Protein AF-E2FEP1-F1 (afdb_monomer_lite)

Radius of gyration: 38.98 Å; chains: 1; bounding box: 77×61×97 Å

Foldseek 3Di:
DDDKDKDWDADPVRDIDIDTPDPDPVVVVVVVCCVVPPDPPPVVVVVVVVVVVVVVVVVVVVVVVVVVVVVVCVLVVHPCVPDDPVRNVVSVVVNVVVVVVVVVVVVVVVVVVVVVVVVVVVVVVVVVVVVVVVVVVVVVVVD

Structure (mmCIF, N/CA/C/O backbone):
data_AF-E2FEP1-F1
#
_entry.id   AF-E2FEP1-F1
#
loop_
_atom_site.group_PDB
_atom_site.id
_atom_site.type_symbol
_atom_site.label_atom_id
_atom_site.label_alt_id
_atom_site.label_comp_id
_atom_site.label_asym_id
_atom_site.label_entity_id
_atom_site.label_seq_id
_atom_site.pdbx_PDB_ins_code
_atom_site.Cartn_x
_atom_site.Cartn_y
_atom_site.Cartn_z
_atom_site.occupancy
_atom_site.B_iso_or_equiv
_atom_site.auth_seq_id
_atom_site.auth_comp_id
_atom_site.auth_asym_id
_atom_site.auth_atom_id
_atom_site.pdbx_PDB_model_num
ATOM 1 N N . CYS A 1 1 ? 47.455 44.687 -27.123 1.00 59.91 1 CYS A N 1
ATOM 2 C CA . CYS A 1 1 ? 46.568 43.896 -26.246 1.00 59.91 1 CYS A CA 1
ATOM 3 C C . CYS A 1 1 ? 45.964 42.860 -27.162 1.00 59.91 1 CYS A C 1
ATOM 5 O O . CYS A 1 1 ? 45.186 43.236 -28.032 1.00 59.91 1 CYS A O 1
ATOM 7 N N . ASP A 1 2 ? 46.403 41.612 -27.037 1.00 81.19 2 ASP A N 1
ATOM 8 C CA . ASP A 1 2 ? 46.239 40.600 -28.087 1.00 81.19 2 ASP A CA 1
ATOM 9 C C . ASP A 1 2 ? 45.158 39.605 -27.660 1.00 81.19 2 ASP A C 1
ATOM 11 O O . ASP A 1 2 ? 45.379 38.401 -27.549 1.00 81.19 2 ASP A O 1
ATOM 15 N N . ALA A 1 3 ? 43.990 40.153 -27.314 1.00 83.38 3 ALA A N 1
ATOM 16 C CA . ALA A 1 3 ? 42.859 39.378 -26.831 1.00 83.38 3 ALA A CA 1
ATOM 17 C C . ALA A 1 3 ? 42.146 38.682 -27.997 1.00 83.38 3 ALA A C 1
ATOM 19 O O . ALA A 1 3 ? 41.746 39.316 -28.973 1.00 83.38 3 ALA A O 1
ATOM 20 N N . GLU A 1 4 ? 41.957 37.373 -27.868 1.00 86.44 4 GLU A N 1
ATOM 21 C CA . GLU A 1 4 ? 41.156 36.564 -28.780 1.00 86.44 4 GLU A CA 1
ATOM 22 C C . GLU A 1 4 ? 39.752 36.378 -28.191 1.00 86.44 4 GLU A C 1
ATOM 24 O O . GLU A 1 4 ? 39.610 36.004 -27.027 1.00 86.44 4 GLU A O 1
ATOM 29 N N . VAL A 1 5 ? 38.711 36.659 -28.979 1.00 89.06 5 VAL A N 1
ATOM 30 C CA . VAL A 1 5 ? 37.312 36.655 -28.533 1.00 89.06 5 VAL A CA 1
ATOM 31 C C . VAL A 1 5 ? 36.508 35.645 -29.345 1.00 89.06 5 VAL A C 1
ATOM 33 O O . VAL A 1 5 ? 36.484 35.695 -30.575 1.00 89.06 5 VAL A O 1
ATOM 36 N N . GLY A 1 6 ? 35.808 34.750 -28.648 1.00 91.62 6 GLY A N 1
ATOM 37 C CA . GLY A 1 6 ? 34.795 33.861 -29.214 1.00 91.62 6 GLY A CA 1
ATOM 38 C C . GLY A 1 6 ? 33.438 34.102 -28.553 1.00 91.62 6 GLY A C 1
ATOM 39 O O . GLY A 1 6 ? 33.363 34.269 -27.338 1.00 91.62 6 GLY A O 1
ATOM 40 N N . LEU A 1 7 ? 32.369 34.121 -29.344 1.00 92.81 7 LEU A N 1
ATOM 41 C CA . LEU A 1 7 ? 30.985 34.248 -28.896 1.00 92.81 7 LEU A CA 1
ATOM 42 C C . LEU A 1 7 ? 30.173 33.082 -29.455 1.00 92.81 7 LEU A C 1
ATOM 44 O O . LEU A 1 7 ? 30.176 32.855 -30.662 1.00 92.81 7 LEU A O 1
ATOM 48 N N . ILE A 1 8 ? 29.466 32.368 -28.581 1.00 94.06 8 ILE A N 1
ATOM 49 C CA . ILE A 1 8 ? 28.562 31.276 -28.946 1.00 94.06 8 ILE A CA 1
ATOM 50 C C . ILE A 1 8 ? 27.192 31.570 -28.336 1.00 94.06 8 ILE A C 1
ATOM 52 O O . ILE A 1 8 ? 27.091 31.853 -27.143 1.00 94.06 8 ILE A O 1
ATOM 56 N N . ILE A 1 9 ? 26.135 31.503 -29.145 1.00 94.75 9 ILE A N 1
ATOM 57 C CA . ILE A 1 9 ? 24.755 31.760 -28.726 1.00 94.75 9 ILE A CA 1
ATOM 58 C C . ILE A 1 9 ? 23.886 30.557 -29.090 1.00 94.75 9 ILE A C 1
ATOM 60 O O . ILE A 1 9 ? 23.767 30.190 -30.261 1.00 94.75 9 ILE A O 1
ATOM 64 N N . PHE A 1 10 ? 23.218 29.993 -28.084 1.00 95.69 10 PHE A N 1
ATOM 65 C CA . PHE A 1 10 ? 22.203 28.956 -28.252 1.00 95.69 10 PHE A CA 1
ATOM 66 C C . PHE A 1 10 ? 20.810 29.577 -28.137 1.00 95.69 10 PHE A C 1
ATOM 68 O O . PHE A 1 10 ? 20.422 30.085 -27.086 1.00 95.69 10 PHE A O 1
ATOM 75 N N . SER A 1 11 ? 20.037 29.538 -29.220 1.00 92.50 11 SER A N 1
ATOM 76 C CA . SER A 1 11 ? 18.629 29.937 -29.186 1.00 92.50 11 SER A CA 1
ATOM 77 C C . SER A 1 11 ? 17.778 28.840 -28.545 1.00 92.50 11 SER A C 1
ATOM 79 O O . SER A 1 11 ? 17.991 27.654 -28.791 1.00 92.50 11 SER A O 1
ATOM 81 N N . ASN A 1 12 ? 16.719 29.227 -27.831 1.00 89.50 12 ASN A N 1
ATOM 82 C CA . ASN A 1 12 ? 15.673 28.310 -27.362 1.00 89.50 12 ASN A CA 1
ATOM 83 C C . ASN A 1 12 ? 14.969 27.529 -28.496 1.00 89.50 12 ASN A C 1
ATOM 85 O O . ASN A 1 12 ? 14.261 26.565 -28.226 1.00 89.50 12 ASN A O 1
ATOM 89 N N . ARG A 1 13 ? 15.168 27.923 -29.763 1.00 92.00 13 ARG A N 1
ATOM 90 C CA . ARG A 1 13 ? 14.695 27.207 -30.960 1.00 92.00 13 ARG A CA 1
ATOM 91 C C . ARG A 1 13 ? 15.707 26.190 -31.506 1.00 92.00 13 ARG A C 1
ATOM 93 O O . ARG A 1 13 ? 15.508 25.690 -32.608 1.00 92.00 13 ARG A O 1
ATOM 100 N N . GLY A 1 14 ? 16.804 25.931 -30.791 1.00 88.31 14 GLY A N 1
ATOM 101 C CA . GLY A 1 14 ? 17.838 24.964 -31.176 1.00 88.31 14 GLY A CA 1
ATOM 102 C C . GLY A 1 14 ? 18.823 25.456 -32.242 1.00 88.31 14 GLY A C 1
ATOM 103 O O . GLY A 1 14 ? 19.576 24.655 -32.785 1.00 88.31 14 GLY A O 1
ATOM 104 N N . LYS A 1 15 ? 18.829 26.756 -32.567 1.00 93.00 15 LYS A N 1
ATOM 105 C CA . LYS A 1 15 ? 19.801 27.344 -33.505 1.00 93.00 15 LYS A CA 1
ATOM 106 C C . LYS A 1 15 ? 21.081 27.758 -32.782 1.00 93.00 15 LYS A C 1
ATOM 108 O O . LYS A 1 15 ? 21.003 28.376 -31.718 1.00 93.00 15 LYS A O 1
ATOM 113 N N . LEU A 1 16 ? 22.219 27.455 -33.401 1.00 91.88 16 LEU A N 1
ATOM 114 C CA . LEU A 1 16 ? 23.557 27.831 -32.954 1.00 91.88 16 LEU A CA 1
ATOM 115 C C . LEU A 1 16 ? 24.069 29.006 -33.788 1.00 91.88 16 LEU A C 1
ATOM 117 O O . LEU A 1 16 ? 24.047 28.944 -35.017 1.00 91.88 16 LEU A O 1
ATOM 121 N N . TYR A 1 17 ? 24.536 30.051 -33.114 1.00 92.56 17 TYR A N 1
ATOM 122 C CA . TYR A 1 17 ? 25.228 31.173 -33.739 1.00 92.56 17 TYR A CA 1
ATOM 123 C C . TYR A 1 17 ? 26.608 31.311 -33.116 1.00 92.56 17 TYR A C 1
ATOM 125 O O . TYR A 1 17 ? 26.736 31.267 -31.892 1.00 92.56 17 TYR A O 1
ATOM 133 N N . GLU A 1 18 ? 27.624 31.502 -33.948 1.00 91.75 18 GLU A N 1
ATOM 134 C CA . GLU A 1 18 ? 28.998 31.655 -33.491 1.00 91.75 18 GLU A CA 1
ATOM 135 C C . GLU A 1 18 ? 29.701 32.821 -34.182 1.00 91.75 18 GLU A C 1
ATOM 137 O O . GLU A 1 18 ? 29.463 33.120 -35.352 1.00 91.75 18 GLU A O 1
ATOM 142 N N . PHE A 1 19 ? 30.572 33.486 -33.430 1.00 92.25 19 PHE A N 1
ATOM 143 C CA . PHE A 1 19 ? 31.489 34.501 -33.924 1.00 92.25 19 PHE A CA 1
ATOM 144 C C . PHE A 1 19 ? 32.854 34.296 -33.282 1.00 92.25 19 PHE A C 1
ATOM 146 O O . PHE A 1 19 ? 32.952 34.053 -32.081 1.00 92.25 19 PHE A O 1
ATOM 153 N N . CYS A 1 20 ? 33.912 34.437 -34.067 1.00 91.00 20 CYS A N 1
ATOM 154 C CA . CYS A 1 20 ? 35.275 34.348 -33.581 1.00 91.00 20 CYS A CA 1
ATOM 155 C C . CYS A 1 20 ? 36.105 35.480 -34.182 1.00 91.00 20 CYS A C 1
ATOM 157 O O . CYS A 1 20 ? 36.027 35.735 -35.382 1.00 91.00 20 CYS A O 1
ATOM 159 N N . SER A 1 21 ? 36.918 36.142 -33.359 1.00 90.00 21 SER A N 1
ATOM 160 C CA . SER A 1 21 ? 37.878 37.145 -33.828 1.00 90.00 21 SER A CA 1
ATOM 161 C C . SER A 1 21 ? 39.087 36.522 -34.541 1.00 90.00 21 SER A C 1
ATOM 163 O O . SER A 1 21 ? 39.893 37.245 -35.120 1.00 90.00 21 SER A O 1
ATOM 165 N N . SER A 1 22 ? 39.243 35.197 -34.470 1.00 84.44 22 SER A N 1
ATOM 166 C CA . SER A 1 22 ? 40.313 34.430 -35.107 1.00 84.44 22 SER A CA 1
ATOM 167 C C . SER A 1 22 ? 39.820 33.702 -36.366 1.00 84.44 22 SER A C 1
ATOM 169 O O . SER A 1 22 ? 38.631 33.663 -36.672 1.00 84.44 22 SER A O 1
ATOM 171 N N . SER A 1 23 ? 40.748 33.068 -37.092 1.00 82.00 23 SER A N 1
ATOM 172 C CA . SER A 1 23 ? 40.440 32.283 -38.299 1.00 82.00 23 SER A CA 1
ATOM 173 C C . SER A 1 23 ? 39.490 31.096 -38.07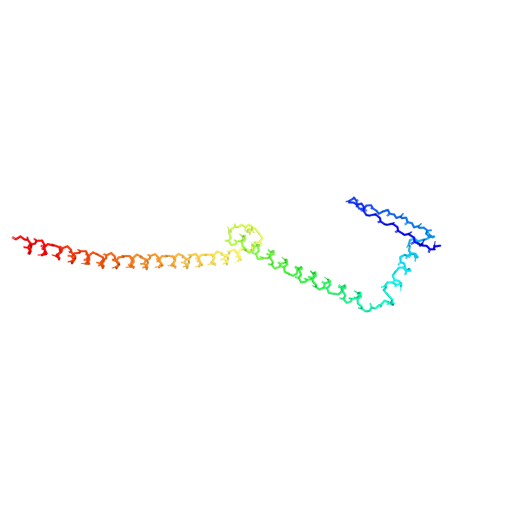9 1.00 82.00 23 SER A C 1
ATOM 175 O O . SER A 1 23 ? 38.983 30.546 -39.054 1.00 82.00 23 SER A O 1
ATOM 177 N N . SER A 1 24 ? 39.304 30.630 -36.838 1.00 86.81 24 SER A N 1
ATOM 178 C CA . SER A 1 24 ? 38.478 29.455 -36.560 1.00 86.81 24 SER A CA 1
ATOM 179 C C . SER A 1 24 ? 38.088 29.374 -35.089 1.00 86.81 24 SER A C 1
ATOM 181 O O . SER A 1 24 ? 38.958 29.261 -34.224 1.00 86.81 24 SER A O 1
ATOM 183 N N . MET A 1 25 ? 36.779 29.297 -34.833 1.00 90.06 25 MET A N 1
ATOM 184 C CA . MET A 1 25 ? 36.228 29.015 -33.504 1.00 90.06 25 MET A CA 1
ATOM 185 C C . MET A 1 25 ? 36.836 27.743 -32.897 1.00 90.06 25 MET A C 1
ATOM 187 O O . MET A 1 25 ? 37.174 27.714 -31.717 1.00 90.06 25 MET A O 1
ATOM 191 N N . PHE A 1 26 ? 37.062 26.712 -33.716 1.00 87.00 26 PHE A N 1
ATOM 192 C CA . PHE A 1 26 ? 37.677 25.461 -33.277 1.00 87.00 26 PHE A CA 1
ATOM 193 C C . PHE A 1 26 ? 39.071 25.676 -32.672 1.00 87.00 26 PHE A C 1
ATOM 195 O O . PHE A 1 26 ? 39.362 25.149 -31.604 1.00 87.00 26 PHE A O 1
ATOM 202 N N . LYS A 1 27 ? 39.922 26.491 -33.309 1.00 86.94 27 LYS A N 1
ATOM 203 C CA . LYS A 1 27 ? 41.277 26.777 -32.803 1.00 86.94 27 LYS A CA 1
ATOM 204 C C . LYS A 1 27 ? 41.243 27.583 -31.506 1.00 86.94 27 LYS A C 1
ATOM 206 O O . LYS A 1 27 ? 42.042 27.325 -30.608 1.00 86.94 27 LYS A O 1
ATOM 211 N N . THR A 1 28 ? 40.315 28.531 -31.399 1.00 87.56 28 THR A N 1
ATOM 212 C CA . THR A 1 28 ? 40.106 29.322 -30.179 1.00 87.56 28 THR A CA 1
ATOM 213 C C . THR A 1 28 ? 39.663 28.438 -29.015 1.00 87.56 28 THR A C 1
ATOM 215 O O . THR A 1 28 ? 40.228 28.525 -27.926 1.00 87.56 28 THR A O 1
ATOM 218 N N . LEU A 1 29 ? 38.705 27.535 -29.251 1.00 87.25 29 LEU A N 1
ATOM 219 C CA . LEU A 1 29 ? 38.244 26.564 -28.256 1.00 87.25 29 LEU A CA 1
ATOM 220 C C . LEU A 1 29 ? 39.346 25.576 -27.867 1.00 87.25 29 LEU A C 1
ATOM 222 O O . LEU A 1 29 ? 39.529 25.309 -26.684 1.00 87.25 29 LEU A O 1
ATOM 226 N N . GLU A 1 30 ? 40.117 25.082 -28.836 1.00 83.06 30 GLU A N 1
ATOM 227 C CA . GLU A 1 30 ? 41.244 24.183 -28.583 1.00 83.06 30 GLU A CA 1
ATOM 228 C C . GLU A 1 30 ? 42.308 24.858 -27.701 1.00 83.06 30 GLU A C 1
ATOM 230 O O . GLU A 1 30 ? 42.812 24.257 -26.751 1.00 83.06 30 GLU A O 1
ATOM 235 N N . ARG A 1 31 ? 42.626 26.131 -27.967 1.00 82.00 31 ARG A N 1
ATOM 236 C CA . ARG A 1 31 ? 43.548 26.926 -27.147 1.00 82.00 31 ARG A CA 1
ATOM 237 C C . ARG A 1 31 ? 42.994 27.161 -25.743 1.00 82.00 31 ARG A C 1
ATOM 239 O O . ARG A 1 31 ? 43.721 26.950 -24.777 1.00 82.00 31 ARG A O 1
ATOM 246 N N . TYR A 1 32 ? 41.719 27.536 -25.621 1.00 81.88 32 TYR A N 1
ATOM 247 C CA . TYR A 1 32 ? 41.051 27.685 -24.325 1.00 81.88 32 TYR A CA 1
ATOM 248 C C . TYR A 1 32 ? 41.121 26.388 -23.511 1.00 81.88 32 TYR A C 1
ATOM 250 O O . TYR A 1 32 ? 41.511 26.410 -22.347 1.00 81.88 32 TYR A O 1
ATOM 258 N N . GLN A 1 33 ? 40.822 25.249 -24.137 1.00 77.50 33 GLN A N 1
ATOM 259 C CA . GLN A 1 33 ? 40.894 23.941 -23.492 1.00 77.50 33 GLN A CA 1
ATOM 260 C C . GLN A 1 33 ? 42.320 23.601 -23.052 1.00 77.50 33 GLN A C 1
ATOM 262 O O . GLN A 1 33 ? 42.523 23.245 -21.897 1.00 77.50 33 GLN A O 1
ATOM 267 N N . LYS A 1 34 ? 43.321 23.783 -23.923 1.00 78.19 34 LYS A N 1
ATOM 268 C CA . LYS A 1 34 ? 44.736 23.525 -23.599 1.00 78.19 34 LYS A CA 1
ATOM 269 C C . LYS A 1 34 ? 45.262 24.413 -22.467 1.00 78.19 34 LYS A C 1
ATOM 271 O O . LYS A 1 34 ? 46.084 23.953 -21.680 1.00 78.19 34 LYS A O 1
ATOM 276 N N . CYS A 1 35 ? 44.811 25.665 -22.386 1.00 74.50 35 CYS A N 1
ATOM 277 C CA . CYS A 1 35 ? 45.257 26.621 -21.371 1.00 74.50 35 CYS A CA 1
ATOM 278 C C . CYS A 1 35 ? 44.506 26.494 -20.036 1.00 74.50 35 CYS A C 1
ATOM 280 O O . CYS A 1 35 ? 45.095 26.777 -18.998 1.00 74.50 35 CYS A O 1
ATOM 282 N N . ASN A 1 36 ? 43.232 26.090 -20.050 1.00 66.50 36 ASN A N 1
ATOM 283 C CA . ASN A 1 36 ? 42.398 25.997 -18.846 1.00 66.50 36 ASN A CA 1
ATOM 284 C C . ASN A 1 36 ? 42.358 24.575 -18.246 1.00 66.50 36 ASN A C 1
ATOM 286 O O . ASN A 1 36 ? 42.104 24.418 -17.056 1.00 66.50 36 ASN A O 1
ATOM 290 N N . TYR A 1 37 ? 42.624 23.545 -19.057 1.00 60.97 37 TYR A N 1
ATOM 291 C CA . TYR A 1 37 ? 42.564 22.124 -18.693 1.00 60.97 37 TYR A CA 1
ATOM 292 C C . TYR A 1 37 ? 43.818 21.378 -19.183 1.00 60.97 37 TYR A C 1
ATOM 294 O O . TYR A 1 37 ? 43.709 20.457 -19.986 1.00 60.97 37 TYR A O 1
ATOM 302 N N . GLY A 1 38 ? 45.017 21.817 -18.780 1.00 53.44 38 GLY A N 1
ATOM 303 C CA . GLY A 1 38 ? 46.285 21.219 -19.230 1.00 53.44 38 GLY A CA 1
ATOM 304 C C . GLY A 1 38 ? 46.277 19.679 -19.209 1.00 53.44 38 GLY A C 1
ATOM 305 O O . GLY A 1 38 ? 45.873 19.104 -18.210 1.00 53.44 38 GLY A O 1
ATOM 306 N N . GLN A 1 39 ? 46.725 19.064 -20.321 1.00 53.22 39 GLN A N 1
ATOM 307 C CA . GLN A 1 39 ? 46.595 17.639 -20.701 1.00 53.22 39 GLN A CA 1
ATOM 308 C C . GLN A 1 39 ? 45.167 17.050 -20.575 1.00 53.22 39 GLN A C 1
ATOM 310 O O . GLN A 1 39 ? 44.400 17.422 -19.697 1.00 53.22 39 GLN A O 1
ATOM 315 N N . PRO A 1 40 ? 44.751 16.112 -21.451 1.00 53.56 40 PRO A N 1
ATOM 316 C CA . PRO A 1 40 ? 43.494 15.391 -21.268 1.00 53.56 40 PRO A CA 1
ATOM 317 C C . PRO A 1 40 ? 43.649 14.435 -20.076 1.00 53.56 40 PRO A C 1
ATOM 319 O O . PRO A 1 40 ? 43.910 13.245 -20.223 1.00 53.56 40 PRO A O 1
ATOM 322 N N . GLU A 1 41 ? 43.566 14.998 -18.877 1.00 50.03 41 GLU A N 1
ATOM 323 C CA . GLU A 1 41 ? 43.574 14.306 -17.604 1.00 50.03 41 GLU A CA 1
ATOM 324 C C . GLU A 1 41 ? 42.367 13.360 -17.550 1.00 50.03 41 GLU A C 1
ATOM 326 O O . GLU A 1 41 ? 41.236 13.721 -17.889 1.00 50.03 41 GLU A O 1
ATOM 331 N N . THR A 1 42 ? 42.617 12.158 -17.045 1.00 53.22 42 THR A N 1
ATOM 332 C CA . THR A 1 42 ? 41.737 11.025 -16.702 1.00 53.22 42 THR A CA 1
ATOM 333 C C . THR A 1 42 ? 40.384 11.393 -16.042 1.00 53.22 42 THR A C 1
ATOM 335 O O . THR A 1 42 ? 39.490 10.557 -15.915 1.00 53.22 42 THR A O 1
ATOM 338 N N . ASN A 1 43 ? 40.193 12.654 -15.650 1.00 52.47 43 ASN A N 1
ATOM 339 C CA . ASN A 1 43 ? 39.022 13.207 -14.976 1.00 52.47 43 ASN A CA 1
ATOM 340 C C . ASN A 1 43 ? 37.777 13.399 -15.862 1.00 52.47 43 ASN A C 1
ATOM 342 O O . ASN A 1 43 ? 36.665 13.296 -15.343 1.00 52.47 43 ASN A O 1
ATOM 346 N N . VAL A 1 44 ? 37.907 13.640 -17.175 1.00 57.22 44 VAL A N 1
ATOM 347 C CA . VAL A 1 44 ? 36.724 13.762 -18.063 1.00 57.22 44 VAL A CA 1
ATOM 348 C C . VAL A 1 44 ? 36.030 12.405 -18.212 1.00 57.22 44 VAL A C 1
ATOM 350 O O . VAL A 1 44 ? 34.833 12.290 -17.957 1.00 57.22 44 VAL A O 1
ATOM 353 N N . SER A 1 45 ? 36.813 11.351 -18.464 1.00 61.88 45 SER A N 1
ATOM 354 C CA . SER A 1 45 ? 36.335 9.963 -18.520 1.00 61.88 45 SER A CA 1
ATOM 355 C C . SER A 1 45 ? 35.697 9.507 -17.205 1.00 61.88 45 SER A C 1
ATOM 357 O O . SER A 1 45 ? 34.704 8.778 -17.224 1.00 61.88 45 SER A O 1
ATOM 359 N N . ALA A 1 46 ? 36.254 9.906 -16.057 1.00 62.56 46 ALA A N 1
ATOM 360 C CA . ALA A 1 46 ? 35.710 9.550 -14.747 1.00 62.56 46 ALA A CA 1
ATOM 361 C C . ALA A 1 46 ? 34.360 10.237 -14.485 1.00 62.56 46 ALA A C 1
ATOM 363 O O . ALA A 1 46 ? 33.428 9.602 -13.987 1.00 62.56 46 ALA A O 1
ATOM 364 N N . ARG A 1 47 ? 34.226 11.513 -14.869 1.00 65.88 47 ARG A N 1
ATOM 365 C CA . ARG A 1 47 ? 32.980 12.275 -14.729 1.00 65.88 47 ARG A CA 1
ATOM 366 C C . ARG A 1 47 ? 31.877 11.754 -15.649 1.00 65.88 47 ARG A C 1
ATOM 368 O O . ARG A 1 47 ? 30.763 11.540 -15.181 1.00 65.88 47 ARG A O 1
ATOM 375 N N . GLU A 1 48 ? 32.191 11.476 -16.911 1.00 72.12 48 GLU A N 1
ATOM 376 C CA . GLU A 1 48 ? 31.250 10.873 -17.866 1.00 72.12 48 GLU A CA 1
ATOM 377 C C . GLU A 1 48 ? 30.800 9.476 -17.412 1.00 72.12 48 GLU A C 1
ATOM 379 O O . GLU A 1 48 ? 29.619 9.141 -17.495 1.00 72.12 48 GLU A O 1
ATOM 384 N N . SER A 1 49 ? 31.715 8.681 -16.847 1.00 73.12 49 SER A N 1
ATOM 385 C CA . SER A 1 49 ? 31.391 7.368 -16.270 1.00 73.12 49 SER A CA 1
ATOM 386 C C . SER A 1 49 ? 30.465 7.481 -15.054 1.00 73.12 49 SER A C 1
ATOM 388 O O . SER A 1 49 ? 29.537 6.682 -14.903 1.00 73.12 49 SER A O 1
ATOM 390 N N . LEU A 1 50 ? 30.675 8.487 -14.197 1.00 77.38 50 LEU A N 1
ATOM 391 C CA . LEU A 1 50 ? 29.827 8.754 -13.033 1.00 77.38 50 LEU A CA 1
ATOM 392 C C . LEU A 1 50 ? 28.421 9.219 -13.451 1.00 77.38 50 LEU A C 1
ATOM 394 O O . LEU A 1 50 ? 27.424 8.731 -12.918 1.00 77.38 50 LEU A O 1
ATOM 398 N N . GLU A 1 51 ? 28.332 10.120 -14.431 1.00 82.31 51 GLU A N 1
ATOM 399 C CA . GLU A 1 51 ? 27.064 10.598 -14.996 1.00 82.31 51 GLU A CA 1
ATOM 400 C C . GLU A 1 51 ? 26.303 9.460 -15.700 1.00 82.31 51 GLU A C 1
ATOM 402 O O . GLU A 1 51 ? 25.091 9.312 -15.514 1.00 82.31 51 GLU A O 1
ATOM 407 N N . HIS A 1 52 ? 27.006 8.591 -16.434 1.00 84.19 52 HIS A N 1
ATOM 408 C CA . HIS A 1 52 ? 26.420 7.401 -17.050 1.00 84.19 52 HIS A CA 1
ATOM 409 C C . HIS A 1 52 ? 25.890 6.410 -16.002 1.00 84.19 52 HIS A C 1
ATOM 411 O O . HIS A 1 52 ? 24.773 5.906 -16.135 1.00 84.19 52 HIS A O 1
ATOM 417 N N . SER A 1 53 ? 26.658 6.161 -14.937 1.00 89.31 53 SER A N 1
ATOM 418 C CA . SER A 1 53 ? 26.241 5.316 -13.811 1.00 89.31 53 SER A CA 1
ATOM 419 C C . SER A 1 53 ? 24.992 5.876 -13.120 1.00 89.31 53 SER A C 1
ATOM 421 O O . SER A 1 53 ? 23.991 5.176 -12.973 1.00 89.31 53 SER A O 1
ATOM 423 N N . SER A 1 54 ? 24.986 7.175 -12.804 1.00 90.69 54 SER A N 1
ATOM 424 C CA . SER A 1 54 ? 23.831 7.858 -12.209 1.00 90.69 54 SER A CA 1
ATOM 425 C C . SER A 1 54 ? 22.581 7.754 -13.089 1.00 90.69 54 SER A C 1
ATOM 427 O O . SER A 1 54 ? 21.497 7.413 -12.606 1.00 90.69 54 SER A O 1
ATOM 429 N N . ARG A 1 55 ? 22.725 7.964 -14.404 1.00 94.12 55 ARG A N 1
ATOM 430 C CA . ARG A 1 55 ? 21.630 7.799 -15.367 1.00 94.12 55 ARG A CA 1
ATOM 431 C C . ARG A 1 55 ? 21.116 6.361 -15.409 1.00 94.12 55 ARG A C 1
ATOM 433 O O . ARG A 1 55 ? 19.906 6.154 -15.494 1.00 94.12 55 ARG A O 1
ATOM 440 N N . GLN A 1 56 ? 22.002 5.370 -15.359 1.00 95.75 56 GLN A N 1
ATOM 441 C CA . GLN A 1 56 ? 21.613 3.962 -15.357 1.00 95.75 56 GLN A CA 1
ATOM 442 C C . GLN A 1 56 ? 20.821 3.598 -14.095 1.00 95.75 56 GLN A C 1
ATOM 444 O O . GLN A 1 56 ? 19.781 2.947 -14.197 1.00 95.75 56 GLN A O 1
ATOM 449 N N . GLU A 1 57 ? 21.265 4.052 -12.924 1.00 95.69 57 GLU A N 1
ATOM 450 C CA . GLU A 1 57 ? 20.542 3.855 -11.664 1.00 95.69 57 GLU A CA 1
ATOM 451 C C . GLU A 1 57 ? 19.175 4.545 -11.681 1.00 95.69 57 GLU A C 1
ATOM 453 O O . GLU A 1 57 ? 18.170 3.948 -11.288 1.00 95.69 57 GLU A O 1
ATOM 458 N N . TYR A 1 58 ? 19.098 5.756 -12.239 1.00 96.31 58 TYR A N 1
ATOM 459 C CA . TYR A 1 58 ? 17.823 6.436 -12.449 1.00 96.31 58 TYR A CA 1
ATOM 460 C C . TYR A 1 58 ? 16.873 5.621 -13.336 1.00 96.31 58 TYR A C 1
ATOM 462 O O . TYR A 1 58 ? 15.701 5.465 -12.999 1.00 96.31 58 TYR A O 1
ATOM 470 N N . LEU A 1 59 ? 17.355 5.064 -14.452 1.00 97.56 59 LEU A N 1
ATOM 471 C CA . LEU A 1 59 ? 16.524 4.250 -15.345 1.00 97.56 59 LEU A CA 1
ATOM 472 C C . LEU A 1 59 ? 16.026 2.969 -14.664 1.00 97.56 59 LEU A C 1
ATOM 474 O O . LEU A 1 59 ? 14.854 2.619 -14.816 1.00 97.56 59 LEU A O 1
ATOM 478 N N . LYS A 1 60 ? 16.873 2.304 -13.869 1.00 97.81 60 LYS A N 1
ATOM 479 C CA . LYS A 1 60 ? 16.467 1.145 -13.056 1.00 97.81 60 LYS A CA 1
ATOM 480 C C . LYS A 1 60 ? 15.378 1.528 -12.054 1.00 97.81 60 LYS A C 1
ATOM 482 O O . LYS A 1 60 ? 14.368 0.831 -11.942 1.00 97.81 60 LYS A O 1
ATOM 487 N N . LEU A 1 61 ? 15.558 2.647 -11.349 1.00 98.06 61 LEU A N 1
ATOM 488 C CA . LEU A 1 61 ? 14.576 3.146 -10.390 1.00 98.06 61 LEU A CA 1
ATOM 489 C C . LEU A 1 61 ? 13.255 3.499 -11.079 1.00 98.06 61 LEU A C 1
ATOM 491 O O . LEU A 1 61 ? 12.193 3.096 -10.608 1.00 98.06 61 LEU A O 1
ATOM 495 N N . LYS A 1 62 ? 13.316 4.192 -12.218 1.00 98.12 62 LYS A N 1
ATOM 496 C CA . LYS A 1 62 ? 12.146 4.556 -13.019 1.00 98.12 62 LYS A CA 1
ATOM 497 C C . LYS A 1 62 ? 11.351 3.319 -13.445 1.00 98.12 62 LYS A C 1
ATOM 499 O O . LYS A 1 62 ? 10.149 3.269 -13.205 1.00 98.12 62 LYS A O 1
ATOM 504 N N . ALA A 1 63 ? 12.015 2.291 -13.975 1.00 98.19 63 ALA A N 1
ATOM 505 C CA . ALA A 1 63 ? 11.358 1.041 -14.361 1.00 98.19 63 ALA A CA 1
ATOM 506 C C . ALA A 1 63 ? 10.680 0.336 -13.168 1.00 98.19 63 ALA A C 1
ATOM 508 O O . ALA A 1 63 ? 9.580 -0.214 -13.292 1.00 98.19 63 ALA A O 1
ATOM 509 N N . ARG A 1 64 ? 11.306 0.383 -11.982 1.00 98.19 64 ARG A N 1
ATOM 510 C CA . ARG A 1 64 ? 10.713 -0.153 -10.749 1.00 98.19 64 ARG A CA 1
ATOM 511 C C . ARG A 1 64 ? 9.464 0.626 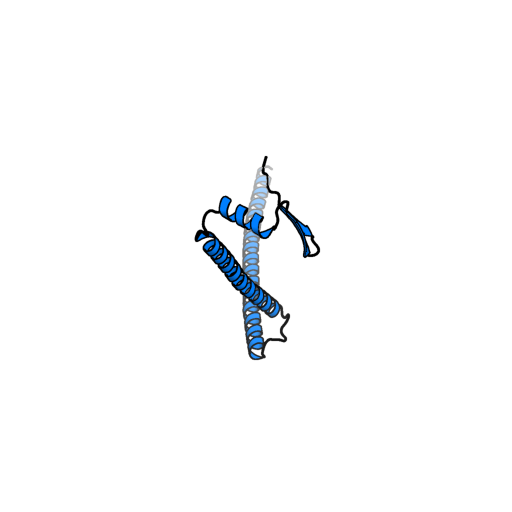-10.336 1.00 98.19 64 ARG A C 1
ATOM 513 O O . ARG A 1 64 ? 8.465 0.005 -9.980 1.00 98.19 64 ARG A O 1
ATOM 520 N N . VAL A 1 65 ? 9.501 1.957 -10.407 1.00 98.44 65 VAL A N 1
ATOM 521 C CA . VAL A 1 65 ? 8.345 2.821 -10.113 1.00 98.44 65 VAL A CA 1
ATOM 522 C C . VAL A 1 65 ? 7.193 2.530 -11.070 1.00 98.44 65 VAL A C 1
ATOM 524 O O . VAL A 1 65 ? 6.076 2.309 -10.613 1.00 98.44 65 VAL A O 1
ATOM 527 N N . GLU A 1 66 ? 7.458 2.444 -12.372 1.00 98.19 66 GLU A N 1
ATOM 528 C CA . GLU A 1 66 ? 6.433 2.142 -13.380 1.00 98.19 66 GLU A CA 1
ATOM 529 C C . GLU A 1 66 ? 5.787 0.768 -13.145 1.00 98.19 66 GLU A C 1
ATOM 531 O O . GLU A 1 66 ? 4.571 0.608 -13.274 1.00 98.19 66 GLU A O 1
ATOM 536 N N . THR A 1 67 ? 6.583 -0.225 -12.737 1.00 97.38 67 THR A N 1
ATOM 537 C CA . THR A 1 67 ? 6.082 -1.563 -12.388 1.00 97.38 67 THR A CA 1
ATOM 538 C C . THR A 1 67 ? 5.190 -1.523 -11.146 1.00 97.38 67 THR A C 1
ATOM 540 O O . THR A 1 67 ? 4.112 -2.117 -11.146 1.00 97.38 67 THR A O 1
ATOM 543 N N . LEU A 1 68 ? 5.599 -0.793 -10.102 1.00 98.25 68 LEU A N 1
ATOM 544 C CA . LEU A 1 68 ? 4.804 -0.619 -8.883 1.00 98.25 68 LEU A CA 1
ATOM 545 C C . LEU A 1 68 ? 3.495 0.128 -9.154 1.00 98.25 68 LEU A C 1
ATOM 547 O O . LEU A 1 68 ? 2.449 -0.296 -8.675 1.00 98.25 68 LEU A O 1
ATOM 551 N N . GLN A 1 69 ? 3.529 1.187 -9.962 1.00 98.12 69 GLN A N 1
ATOM 552 C CA . GLN A 1 69 ? 2.334 1.937 -10.360 1.00 98.12 69 GLN A CA 1
ATOM 553 C C . GLN A 1 69 ? 1.363 1.078 -11.173 1.00 98.12 69 GLN A C 1
ATOM 555 O O . GLN A 1 69 ? 0.153 1.154 -10.974 1.00 98.12 69 GLN A O 1
ATOM 560 N N . ARG A 1 70 ? 1.870 0.226 -12.074 1.00 97.50 70 ARG A N 1
ATOM 561 C CA . ARG A 1 70 ? 1.029 -0.742 -12.793 1.00 97.50 70 ARG A CA 1
ATOM 562 C C . ARG A 1 70 ? 0.398 -1.747 -11.830 1.00 97.50 70 ARG A C 1
ATOM 564 O O . ARG A 1 70 ? -0.802 -1.962 -11.894 1.00 97.50 70 ARG A O 1
ATOM 571 N N . SER A 1 71 ? 1.183 -2.302 -10.908 1.00 97.00 71 SER A N 1
ATOM 572 C CA . SER A 1 71 ? 0.672 -3.215 -9.878 1.00 97.00 71 SER A CA 1
ATOM 573 C C . SER A 1 71 ? -0.416 -2.562 -9.016 1.00 97.00 71 SER A C 1
ATOM 575 O O . SER A 1 71 ? -1.461 -3.162 -8.784 1.00 97.00 71 SER A O 1
ATOM 577 N N . GLN A 1 72 ? -0.224 -1.304 -8.608 1.00 98.06 72 GLN A N 1
ATOM 578 C CA . GLN A 1 72 ? -1.223 -0.544 -7.859 1.00 98.06 72 GLN A CA 1
ATOM 579 C C . GLN A 1 72 ? -2.531 -0.380 -8.640 1.00 98.06 72 GLN A C 1
ATOM 581 O O . GLN A 1 72 ? -3.593 -0.621 -8.077 1.00 98.06 72 GLN A O 1
ATOM 586 N N . ARG A 1 73 ? -2.466 -0.001 -9.923 1.00 98.25 73 ARG A N 1
ATOM 587 C CA . ARG A 1 73 ? -3.655 0.098 -10.785 1.00 98.25 73 ARG A CA 1
ATOM 588 C C . ARG A 1 73 ? -4.393 -1.235 -10.877 1.00 98.25 73 ARG A C 1
ATOM 590 O O . ARG A 1 73 ? -5.592 -1.273 -10.626 1.00 98.25 73 ARG A O 1
ATOM 597 N N . ASN A 1 74 ? -3.665 -2.333 -11.080 1.00 98.06 74 ASN A N 1
ATOM 598 C CA . ASN A 1 74 ? -4.262 -3.668 -11.094 1.00 98.06 74 ASN A CA 1
ATOM 599 C C . ASN A 1 74 ? -4.974 -3.987 -9.767 1.00 98.06 74 ASN A C 1
ATOM 601 O O . ASN A 1 74 ? -6.107 -4.457 -9.776 1.00 98.06 74 ASN A O 1
ATOM 605 N N . LEU A 1 75 ? -4.350 -3.688 -8.620 1.00 97.50 75 LEU A N 1
ATOM 606 C CA . LEU A 1 75 ? -4.961 -3.873 -7.292 1.00 97.50 75 LEU A CA 1
ATOM 607 C C . LEU A 1 75 ? -6.227 -3.024 -7.090 1.00 97.50 75 LEU A C 1
ATOM 609 O O . LEU A 1 75 ? -7.091 -3.402 -6.302 1.00 97.50 75 LEU A O 1
ATOM 613 N N . LEU A 1 76 ? -6.346 -1.895 -7.792 1.00 97.38 76 LEU A N 1
ATOM 614 C CA . LEU A 1 76 ? -7.537 -1.041 -7.809 1.00 97.38 76 LEU A CA 1
ATOM 615 C C . LEU A 1 76 ? -8.584 -1.487 -8.846 1.00 97.38 76 LEU A C 1
ATOM 617 O O . LEU A 1 76 ? -9.648 -0.879 -8.936 1.00 97.38 76 LEU A O 1
ATOM 621 N N . GLY A 1 77 ? -8.313 -2.553 -9.602 1.00 96.94 77 GLY A N 1
ATOM 622 C CA . GLY A 1 77 ? -9.189 -3.053 -10.661 1.00 96.94 77 GLY A CA 1
ATOM 623 C C . GLY A 1 77 ? -9.066 -2.295 -11.987 1.00 96.94 77 GLY A C 1
ATOM 624 O O . GLY A 1 77 ? -9.923 -2.436 -12.856 1.00 96.94 77 GLY A O 1
ATOM 625 N N . GLU A 1 78 ? -8.014 -1.497 -12.154 1.00 97.75 78 GLU A N 1
ATOM 626 C CA . GLU A 1 78 ? -7.719 -0.730 -13.365 1.00 97.75 78 GLU A CA 1
ATOM 627 C C . GLU A 1 78 ? -6.708 -1.469 -14.257 1.00 97.75 78 GLU A C 1
ATOM 629 O O . GLU A 1 78 ? -5.934 -2.297 -13.782 1.00 97.75 78 GLU A O 1
ATOM 634 N N . ASP A 1 79 ? -6.696 -1.157 -15.560 1.00 96.75 79 ASP A N 1
ATOM 635 C CA . ASP A 1 79 ? -5.731 -1.680 -16.544 1.00 96.75 79 ASP A CA 1
ATOM 636 C C . ASP A 1 79 ? -5.544 -3.208 -16.529 1.00 96.75 79 ASP A C 1
ATOM 638 O O . ASP A 1 79 ? -4.447 -3.719 -16.743 1.00 96.75 79 ASP A O 1
ATOM 642 N N . LEU A 1 80 ? -6.635 -3.952 -16.326 1.00 97.44 80 LEU A N 1
ATOM 643 C CA . LEU A 1 80 ? -6.593 -5.409 -16.177 1.00 97.44 80 LEU A CA 1
ATOM 644 C C . LEU A 1 80 ? -6.406 -6.191 -17.488 1.00 97.44 80 LEU A C 1
ATOM 646 O O . LEU A 1 80 ? -6.060 -7.369 -17.464 1.00 97.44 80 LEU A O 1
ATOM 650 N N . GLY A 1 81 ? -6.630 -5.548 -18.637 1.00 97.00 81 GLY A N 1
ATOM 651 C CA . GLY A 1 81 ? -6.585 -6.185 -19.960 1.00 97.00 81 GLY A CA 1
ATOM 652 C C . GLY A 1 81 ? -5.290 -6.947 -20.300 1.00 97.00 81 GLY A C 1
ATOM 653 O O . GLY A 1 81 ? -5.381 -7.982 -20.954 1.00 97.00 81 GLY A O 1
ATOM 654 N N . PRO A 1 82 ? -4.092 -6.493 -19.880 1.00 96.50 82 PRO A N 1
ATOM 655 C CA . PRO A 1 82 ? -2.840 -7.208 -20.122 1.00 96.50 82 PRO A CA 1
ATOM 656 C C . PRO A 1 82 ? -2.609 -8.446 -19.240 1.00 96.50 82 PRO A C 1
ATOM 658 O O . PRO A 1 82 ? -1.662 -9.180 -19.517 1.00 96.50 82 PRO A O 1
ATOM 661 N N . LEU A 1 83 ? -3.393 -8.668 -18.176 1.00 97.06 83 LEU A N 1
ATOM 662 C CA . LEU A 1 83 ? -3.211 -9.830 -17.301 1.00 97.06 83 LEU A CA 1
ATOM 663 C C . LEU A 1 83 ? -3.834 -11.084 -17.922 1.00 97.06 83 LEU A C 1
ATOM 665 O O . LEU A 1 83 ? -4.925 -11.059 -18.489 1.00 97.06 83 LEU A O 1
ATOM 669 N N . SER A 1 84 ? -3.159 -12.215 -17.756 1.00 98.19 84 SER A N 1
ATOM 670 C CA . SER A 1 84 ? -3.711 -13.528 -18.081 1.00 98.19 84 SER A CA 1
ATOM 671 C C . SER A 1 84 ? -4.768 -13.967 -17.061 1.00 98.19 84 SER A C 1
ATOM 673 O O . SER A 1 84 ? -4.803 -13.498 -15.924 1.00 98.19 84 SER A O 1
ATOM 675 N N . GLY A 1 85 ? -5.597 -14.951 -17.427 1.00 98.25 85 GLY A N 1
ATOM 676 C CA . GLY A 1 85 ? -6.621 -15.488 -16.521 1.00 98.25 85 GLY A CA 1
ATOM 677 C C . GLY A 1 85 ? -6.061 -16.016 -15.192 1.00 98.25 85 GLY A C 1
ATOM 678 O O . GLY A 1 85 ? -6.667 -15.807 -14.147 1.00 98.25 85 GLY A O 1
ATOM 679 N N . LYS A 1 86 ? -4.867 -16.626 -15.207 1.00 98.38 86 LYS A N 1
ATOM 680 C CA . LYS A 1 86 ? -4.190 -17.089 -13.981 1.00 98.38 86 LYS A CA 1
ATOM 681 C C . LYS A 1 86 ? -3.743 -15.931 -13.092 1.00 98.38 86 LYS A C 1
ATOM 683 O O . LYS A 1 86 ? -3.823 -16.028 -11.872 1.00 98.38 86 LYS A O 1
ATOM 688 N N . GLU A 1 87 ? -3.250 -14.851 -13.695 1.00 97.94 87 GLU A N 1
ATOM 689 C CA . GLU A 1 87 ? -2.826 -13.664 -12.951 1.00 97.94 87 GLU A CA 1
ATOM 690 C C . GLU A 1 87 ? -4.029 -12.919 -12.362 1.00 97.94 87 GLU A C 1
ATOM 692 O O . GLU A 1 87 ? -3.945 -12.448 -11.231 1.00 97.94 87 GLU A O 1
ATOM 697 N N . LEU A 1 88 ? -5.162 -12.880 -13.073 1.00 98.38 88 LEU A N 1
ATOM 698 C CA . LEU A 1 88 ? -6.420 -12.341 -12.550 1.00 98.38 88 LEU A CA 1
ATOM 699 C C . LEU A 1 88 ? -6.955 -13.161 -11.373 1.00 98.38 88 LEU A C 1
ATOM 701 O O . LEU A 1 88 ? -7.307 -12.584 -10.349 1.00 98.38 88 LEU A O 1
ATOM 705 N N . GLU A 1 89 ? -6.958 -14.492 -11.472 1.00 98.44 89 GLU A N 1
ATOM 706 C CA . GLU A 1 89 ? -7.382 -15.367 -10.371 1.00 98.44 89 GLU A CA 1
ATOM 707 C C . GLU A 1 89 ? -6.482 -15.196 -9.134 1.00 98.44 89 GLU A C 1
ATOM 709 O O . GLU A 1 89 ? -6.954 -15.163 -7.995 1.00 98.44 89 GLU A O 1
ATOM 714 N N . PHE A 1 90 ? -5.170 -15.060 -9.345 1.00 98.12 90 PHE A N 1
ATOM 715 C CA . PHE A 1 90 ? -4.229 -14.776 -8.265 1.00 98.12 90 PHE A CA 1
ATOM 716 C C . PHE A 1 90 ? -4.508 -13.417 -7.608 1.00 98.12 90 PHE A C 1
ATOM 718 O O . PHE A 1 90 ? -4.559 -13.328 -6.380 1.00 98.12 90 PHE A O 1
ATOM 725 N N . LEU A 1 91 ? -4.715 -12.377 -8.418 1.00 98.19 91 LEU A N 1
ATOM 726 C CA . LEU 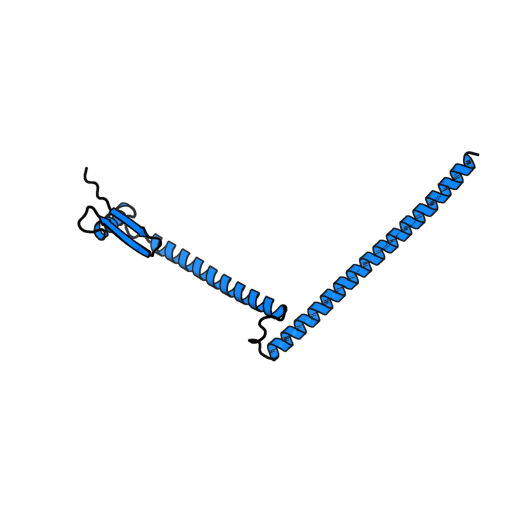A 1 91 ? -5.023 -11.026 -7.957 1.00 98.19 91 LEU A CA 1
ATOM 727 C C . LEU A 1 91 ? -6.328 -10.988 -7.151 1.00 98.19 91 LEU A C 1
ATOM 729 O O . LEU A 1 91 ? -6.365 -10.411 -6.066 1.00 98.19 91 LEU A O 1
ATOM 733 N N . GLU A 1 92 ? -7.376 -11.652 -7.636 1.00 98.31 92 GLU A N 1
ATOM 734 C CA . GLU A 1 92 ? -8.663 -11.766 -6.948 1.00 98.31 92 GLU A CA 1
ATOM 735 C C . GLU A 1 92 ? -8.511 -12.443 -5.580 1.00 98.31 92 GLU A C 1
ATOM 737 O O . GLU A 1 92 ? -8.948 -11.898 -4.564 1.00 98.31 92 GLU A O 1
ATOM 742 N N . LYS A 1 93 ? -7.824 -13.593 -5.523 1.00 98.50 93 LYS A N 1
ATOM 743 C CA . LYS A 1 93 ? -7.555 -14.308 -4.264 1.00 98.50 93 LYS A CA 1
ATOM 744 C C . LYS A 1 93 ? -6.766 -13.456 -3.274 1.00 98.50 93 LYS A C 1
ATOM 746 O O . LYS A 1 93 ? -7.061 -13.467 -2.076 1.00 98.50 93 LYS A O 1
ATOM 751 N N . GLN A 1 94 ? -5.769 -12.719 -3.762 1.00 98.19 94 GLN A N 1
ATOM 752 C CA . GLN A 1 94 ? -4.978 -11.815 -2.936 1.00 98.19 94 GLN A CA 1
ATOM 753 C C . GLN A 1 94 ? -5.853 -10.699 -2.348 1.00 98.19 94 GLN A C 1
ATOM 755 O O . GLN A 1 94 ? -5.818 -10.476 -1.136 1.00 98.19 94 GLN A O 1
ATOM 760 N N . LEU A 1 95 ? -6.670 -10.043 -3.176 1.00 98.38 95 LEU A N 1
ATOM 761 C CA . LEU A 1 95 ? -7.568 -8.969 -2.749 1.00 98.38 95 LEU A CA 1
ATOM 762 C C . LEU A 1 95 ? -8.626 -9.460 -1.755 1.00 98.38 95 LEU A C 1
ATOM 764 O O . LEU A 1 95 ? -8.830 -8.814 -0.727 1.00 98.38 95 LEU A O 1
ATOM 768 N N . ASP A 1 96 ? -9.258 -10.608 -2.006 1.00 98.50 96 ASP A N 1
ATOM 769 C CA . ASP A 1 96 ? -10.256 -11.192 -1.103 1.00 98.50 96 ASP A CA 1
ATOM 770 C C . ASP A 1 96 ? -9.652 -11.524 0.271 1.00 98.50 96 ASP A C 1
ATOM 772 O O . ASP A 1 96 ? -10.196 -11.138 1.311 1.00 98.50 96 ASP A O 1
ATOM 776 N N . SER A 1 97 ? -8.480 -12.167 0.292 1.00 98.56 97 SER A N 1
ATOM 777 C CA . SER A 1 97 ? -7.773 -12.489 1.535 1.00 98.56 97 SER A CA 1
ATOM 778 C C . SER A 1 97 ? -7.401 -11.229 2.322 1.00 98.56 97 SER A C 1
ATOM 780 O O . SER A 1 97 ? -7.675 -11.137 3.523 1.00 98.56 97 SER A O 1
ATOM 782 N N . SER A 1 98 ? -6.806 -10.230 1.663 1.00 98.31 98 SER A N 1
ATOM 783 C CA . SER A 1 98 ? -6.437 -8.969 2.314 1.00 98.31 98 SER A CA 1
ATOM 784 C C . SER A 1 98 ? -7.662 -8.199 2.810 1.00 98.31 98 SER A C 1
ATOM 786 O O . SER A 1 98 ? -7.646 -7.673 3.923 1.00 98.31 98 SER A O 1
ATOM 788 N N . LEU A 1 99 ? -8.756 -8.172 2.045 1.00 98.44 99 LEU A N 1
ATOM 789 C CA . LEU A 1 99 ? -9.996 -7.509 2.446 1.00 98.44 99 LEU A CA 1
ATOM 790 C C . LEU A 1 99 ? -10.627 -8.176 3.673 1.00 98.44 99 LEU A C 1
ATOM 792 O O . LEU A 1 99 ? -11.063 -7.476 4.592 1.00 98.44 99 LEU A O 1
ATOM 796 N N . LYS A 1 100 ? -10.650 -9.514 3.721 1.00 98.69 100 LYS A N 1
ATOM 797 C CA . LYS A 1 100 ? -11.098 -10.273 4.899 1.00 98.69 100 LYS A CA 1
ATOM 798 C C . LYS A 1 100 ? -10.276 -9.915 6.133 1.00 98.69 100 LYS A C 1
ATOM 800 O O . LYS A 1 100 ? -10.856 -9.618 7.177 1.00 98.69 100 LYS A O 1
ATOM 805 N N . GLN A 1 101 ? -8.950 -9.861 6.003 1.00 98.75 101 GLN A N 1
ATOM 806 C CA . GLN A 1 101 ? -8.063 -9.479 7.101 1.00 98.75 101 GLN A CA 1
ATOM 807 C C . GLN A 1 101 ? -8.322 -8.041 7.573 1.00 98.75 101 GLN A C 1
ATOM 809 O O . GLN A 1 101 ? -8.497 -7.816 8.767 1.00 98.75 101 GLN A O 1
ATOM 814 N N . ILE A 1 102 ? -8.422 -7.073 6.654 1.00 98.75 102 ILE A N 1
ATOM 815 C CA . ILE A 1 102 ? -8.710 -5.666 6.985 1.00 98.75 102 ILE A CA 1
ATOM 816 C C . ILE A 1 102 ? -10.043 -5.543 7.730 1.00 98.75 102 ILE A C 1
ATOM 818 O O . ILE A 1 102 ? -10.122 -4.857 8.750 1.00 98.75 102 ILE A O 1
ATOM 822 N N . ARG A 1 103 ? -11.091 -6.219 7.242 1.00 98.75 103 ARG A N 1
ATOM 823 C CA . ARG A 1 103 ? -12.411 -6.227 7.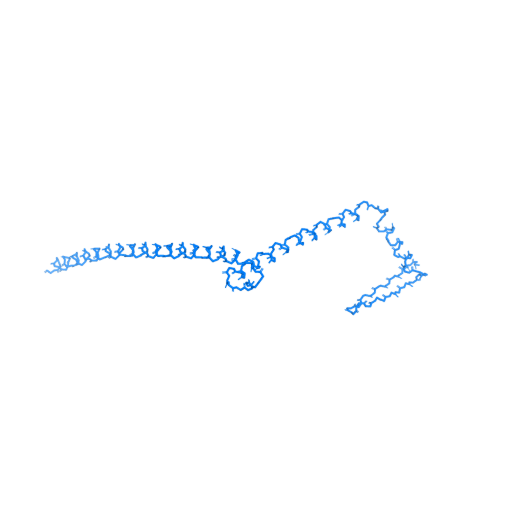888 1.00 98.75 103 ARG A CA 1
ATOM 824 C C . ARG A 1 103 ? -12.338 -6.824 9.288 1.00 98.75 103 ARG A C 1
ATOM 826 O O . ARG A 1 103 ? -12.824 -6.193 10.218 1.00 98.75 103 ARG A O 1
ATOM 833 N N . SER A 1 104 ? -11.681 -7.972 9.444 1.00 98.75 104 SER A N 1
ATOM 834 C CA . SER A 1 104 ? -11.499 -8.621 10.745 1.00 98.75 104 SER A CA 1
ATOM 835 C C . SER A 1 104 ? -10.791 -7.702 11.740 1.00 98.75 104 SER A C 1
ATOM 837 O O . SER A 1 104 ? -11.287 -7.499 12.844 1.00 98.75 104 SER A O 1
ATOM 839 N N . THR A 1 105 ? -9.671 -7.092 11.343 1.00 98.81 105 THR A N 1
ATOM 840 C CA . THR A 1 105 ? -8.916 -6.161 12.195 1.00 98.81 105 THR A CA 1
ATOM 841 C C . THR A 1 105 ? -9.755 -4.945 12.578 1.00 98.81 105 THR A C 1
ATOM 843 O O . THR A 1 105 ? -9.761 -4.538 13.737 1.00 98.81 105 THR A O 1
ATOM 846 N N . ARG A 1 106 ? -10.502 -4.372 11.625 1.00 98.69 106 ARG A N 1
ATOM 847 C CA . ARG A 1 106 ? -11.371 -3.217 11.884 1.00 98.69 106 ARG A CA 1
ATOM 848 C C . ARG A 1 106 ? -12.497 -3.563 12.855 1.00 98.69 106 ARG A C 1
ATOM 850 O O . ARG A 1 106 ? -12.765 -2.783 13.764 1.00 98.69 106 ARG A O 1
ATOM 857 N N . THR A 1 107 ? -13.138 -4.715 12.673 1.00 98.75 107 THR A N 1
ATOM 858 C CA . THR A 1 107 ? -14.188 -5.196 13.574 1.00 98.75 107 THR A CA 1
ATOM 859 C C . THR A 1 107 ? -13.636 -5.440 14.971 1.00 98.75 107 THR A C 1
ATOM 861 O O . THR A 1 107 ? -14.229 -4.957 15.931 1.00 98.75 107 THR A O 1
ATOM 864 N N . GLN A 1 108 ? -12.487 -6.111 15.094 1.00 98.75 108 GLN A N 1
ATOM 865 C CA . GLN A 1 108 ? -11.863 -6.350 16.396 1.00 98.75 108 GLN A CA 1
ATOM 866 C C . GLN A 1 108 ? -11.550 -5.033 17.111 1.00 98.75 108 GLN A C 1
ATOM 868 O O . GLN A 1 108 ? -11.950 -4.847 18.254 1.00 98.75 108 GLN A O 1
ATOM 873 N N . TYR A 1 109 ? -10.942 -4.078 16.404 1.00 98.69 109 TYR A N 1
ATOM 874 C CA . TYR A 1 109 ? -10.660 -2.756 16.958 1.00 98.69 109 TYR A CA 1
ATOM 875 C C . TYR A 1 109 ? -11.928 -2.049 17.466 1.00 98.69 109 TYR A C 1
ATOM 877 O O . TYR A 1 109 ? -11.924 -1.473 18.551 1.00 98.69 109 TYR A O 1
ATOM 885 N N . MET A 1 110 ? -13.033 -2.107 16.714 1.00 98.75 110 MET A N 1
ATOM 886 C CA . MET A 1 110 ? -14.308 -1.518 17.144 1.00 98.75 110 MET A CA 1
ATOM 887 C C . MET A 1 110 ? -14.883 -2.204 18.389 1.00 98.75 110 MET A C 1
ATOM 889 O O . MET A 1 110 ? -15.407 -1.518 19.265 1.00 98.75 110 MET A O 1
ATOM 893 N N . LEU A 1 111 ? -14.778 -3.532 18.486 1.00 98.81 111 LEU A N 1
ATOM 894 C CA . LEU A 1 111 ? -15.215 -4.290 19.662 1.00 98.81 111 LEU A CA 1
ATOM 895 C C . LEU A 1 111 ? -14.381 -3.945 20.900 1.00 98.81 111 LEU A C 1
ATOM 897 O O . LEU A 1 111 ? -14.937 -3.766 21.986 1.00 98.81 111 LEU A O 1
ATOM 901 N N . ASP A 1 112 ? -13.069 -3.786 20.733 1.00 98.75 112 ASP A N 1
ATOM 902 C CA . ASP A 1 112 ? -12.170 -3.389 21.817 1.00 98.75 112 ASP A CA 1
ATOM 903 C C . ASP A 1 112 ? -12.516 -1.979 22.323 1.00 98.75 112 ASP A C 1
ATOM 905 O O . ASP A 1 112 ? -12.625 -1.759 23.531 1.00 98.75 112 ASP A O 1
ATOM 909 N N . GLN A 1 113 ? -12.770 -1.033 21.406 1.00 98.75 113 GLN A N 1
ATOM 910 C CA . GLN A 1 113 ? -13.218 0.323 21.752 1.00 98.75 113 GLN A CA 1
ATOM 911 C C . GLN A 1 113 ? -14.567 0.316 22.481 1.00 98.75 113 GLN A C 1
ATOM 913 O O . GLN A 1 113 ? -14.723 1.005 23.489 1.00 98.75 113 GLN A O 1
ATOM 918 N N . LEU A 1 114 ? -15.534 -0.473 22.004 1.00 98.75 114 LEU A N 1
ATOM 919 C CA . LEU A 1 114 ? 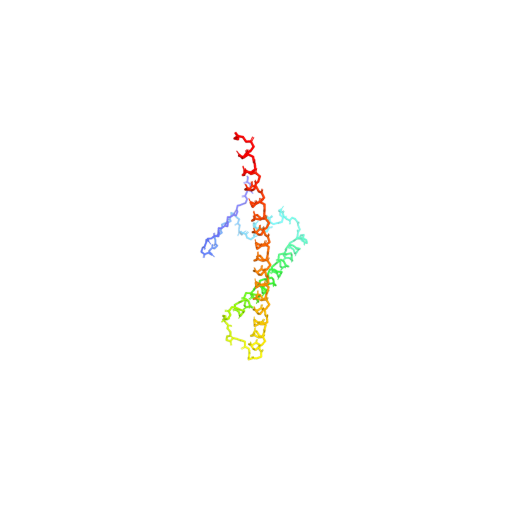-16.839 -0.603 22.652 1.00 98.75 114 LEU A CA 1
ATOM 920 C C . LEU A 1 114 ? -16.696 -1.132 24.083 1.00 98.75 114 LEU A C 1
ATOM 922 O O . LEU A 1 114 ? -17.283 -0.576 25.009 1.00 98.75 114 LEU A O 1
ATOM 926 N N . THR A 1 115 ? -15.879 -2.168 24.264 1.00 98.75 115 THR A N 1
ATOM 927 C CA . THR A 1 115 ? -15.637 -2.791 25.570 1.00 98.75 115 THR A CA 1
ATOM 928 C C . THR A 1 115 ? -14.980 -1.811 26.544 1.00 98.75 115 THR A C 1
ATOM 930 O O . THR A 1 115 ? -15.372 -1.736 27.711 1.00 98.75 115 THR A O 1
ATOM 933 N N . ASP A 1 116 ? -14.000 -1.028 26.082 1.00 98.75 116 ASP A N 1
ATOM 934 C CA . ASP A 1 116 ? -13.350 -0.013 26.915 1.00 98.75 116 ASP A CA 1
ATOM 935 C C . ASP A 1 116 ? -14.329 1.096 27.330 1.00 98.75 116 ASP A C 1
ATOM 937 O O . ASP A 1 116 ? -14.382 1.479 28.501 1.00 98.75 116 ASP A O 1
ATOM 941 N N . LEU A 1 117 ? -15.163 1.568 26.399 1.00 98.75 117 LEU A N 1
ATOM 942 C CA . LEU A 1 117 ? -16.179 2.580 26.686 1.00 98.75 117 LEU A CA 1
ATOM 943 C C . LEU A 1 117 ? -17.238 2.079 27.673 1.00 98.75 117 LEU A C 1
ATOM 945 O O . LEU A 1 117 ? -17.548 2.795 28.622 1.00 98.75 117 LEU A O 1
ATOM 949 N N . GLN A 1 118 ? -17.733 0.850 27.513 1.00 98.69 118 GLN A N 1
ATOM 950 C CA . GLN A 1 118 ? -18.684 0.242 28.451 1.00 98.69 118 GLN A CA 1
ATOM 951 C C . GLN A 1 118 ? -18.093 0.119 29.861 1.00 98.69 118 GLN A C 1
ATOM 953 O O . GLN A 1 118 ? -18.755 0.431 30.851 1.00 98.69 118 GLN A O 1
ATOM 958 N N . ARG A 1 119 ? -16.813 -0.262 29.972 1.00 98.62 119 ARG A N 1
ATOM 959 C CA . ARG A 1 119 ? -16.115 -0.306 31.264 1.00 98.62 119 ARG A CA 1
ATOM 960 C C . ARG A 1 119 ? -16.025 1.081 31.901 1.00 98.62 119 ARG A C 1
ATOM 962 O O . ARG A 1 119 ? -16.271 1.225 33.098 1.00 98.62 119 ARG A O 1
ATOM 969 N N . ARG A 1 120 ? -15.679 2.110 31.121 1.00 98.56 120 ARG A N 1
ATOM 970 C CA . ARG A 1 120 ? -15.614 3.498 31.611 1.00 98.56 120 ARG A CA 1
ATOM 971 C C . ARG A 1 120 ? -16.979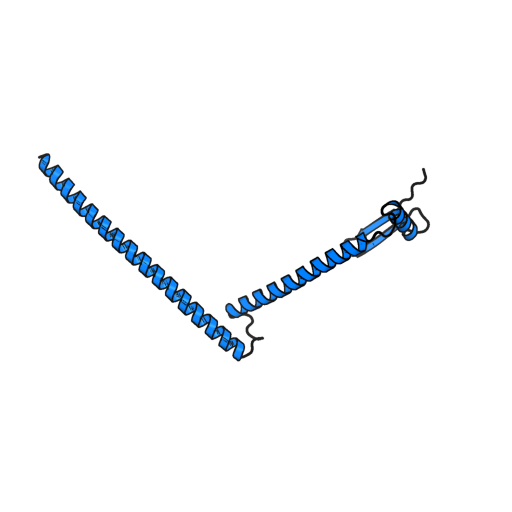 4.009 32.054 1.00 98.56 120 ARG A C 1
ATOM 973 O O . ARG A 1 120 ? -17.069 4.622 33.115 1.00 98.56 120 ARG A O 1
ATOM 980 N N . GLU A 1 121 ? -18.025 3.738 31.279 1.00 98.69 121 GLU A N 1
ATOM 981 C CA . GLU A 1 121 ? -19.402 4.084 31.632 1.00 98.69 121 GLU A CA 1
ATOM 982 C C . GLU A 1 121 ? -19.792 3.467 32.978 1.00 98.69 121 GLU A C 1
ATOM 984 O O . GLU A 1 121 ? -20.279 4.178 33.860 1.00 98.69 121 GLU A O 1
ATOM 989 N N . GLN A 1 122 ? -19.517 2.174 33.172 1.00 98.62 122 GLN A N 1
ATOM 990 C CA . GLN A 1 122 ? -19.816 1.489 34.425 1.00 98.62 122 GLN A CA 1
ATOM 991 C C . GLN A 1 122 ? -19.088 2.136 35.613 1.00 98.62 122 GLN A C 1
ATOM 993 O O . GLN A 1 122 ? -19.734 2.485 36.603 1.00 98.62 122 GLN A O 1
ATOM 998 N N . MET A 1 123 ? -17.776 2.370 35.498 1.00 98.44 123 MET A N 1
ATOM 999 C CA . MET A 1 123 ? -16.990 3.009 36.562 1.00 98.44 123 MET A CA 1
ATOM 1000 C C . MET A 1 123 ? -17.519 4.406 36.911 1.00 98.44 123 MET A C 1
ATOM 1002 O O . MET A 1 123 ? -17.655 4.752 38.085 1.00 98.44 123 MET A O 1
ATOM 1006 N N . LEU A 1 124 ? -17.855 5.213 35.901 1.00 98.56 124 LEU A N 1
ATOM 1007 C CA . LEU A 1 124 ? -18.409 6.552 36.106 1.00 98.56 124 LEU A CA 1
ATOM 1008 C C . LEU A 1 124 ? -19.813 6.505 36.716 1.00 98.56 124 LEU A C 1
ATOM 1010 O O . LEU A 1 124 ? -20.145 7.339 37.558 1.00 98.56 124 LEU A O 1
ATOM 1014 N N . SER A 1 125 ? -20.640 5.537 36.323 1.00 98.50 125 SER A N 1
ATOM 1015 C CA . SER A 1 125 ? -21.972 5.321 36.894 1.00 98.50 125 SER A CA 1
ATOM 1016 C C . SER A 1 125 ? -21.888 4.954 38.377 1.00 98.50 125 SER A C 1
ATOM 1018 O O . SER A 1 125 ? -22.590 5.538 39.205 1.00 98.50 125 SER A O 1
ATOM 1020 N N . GLU A 1 126 ? -20.982 4.047 38.743 1.00 98.25 126 GLU A N 1
ATOM 1021 C CA . GLU A 1 126 ? -20.737 3.647 40.132 1.00 98.25 126 GLU A CA 1
ATOM 1022 C C . GLU A 1 126 ? -20.196 4.808 40.979 1.00 98.25 126 GLU A C 1
ATOM 1024 O O . GLU A 1 126 ? -20.729 5.083 42.061 1.00 98.25 126 GLU A O 1
ATOM 1029 N N . ALA A 1 127 ? -19.214 5.555 40.463 1.00 98.12 127 ALA A N 1
ATOM 1030 C CA . ALA A 1 127 ? -18.681 6.743 41.125 1.00 98.12 127 ALA A CA 1
ATOM 1031 C C . ALA A 1 127 ? -19.769 7.809 41.344 1.00 98.12 127 ALA A C 1
ATOM 1033 O O . ALA A 1 127 ? -19.927 8.317 42.456 1.00 98.12 127 ALA A O 1
ATOM 1034 N N . ASN A 1 128 ? -20.585 8.096 40.324 1.00 98.25 128 ASN A N 1
ATOM 1035 C CA . ASN A 1 128 ? -21.698 9.041 40.434 1.00 98.25 128 ASN A CA 1
ATOM 1036 C C . ASN A 1 128 ? -22.744 8.594 41.463 1.00 98.25 128 ASN A C 1
ATOM 1038 O O . ASN A 1 128 ? -23.210 9.414 42.255 1.00 98.25 128 ASN A O 1
ATOM 1042 N N . LYS A 1 129 ? -23.100 7.302 41.501 1.00 98.12 129 LYS A N 1
ATOM 1043 C CA . LYS A 1 129 ? -24.002 6.750 42.528 1.00 98.12 129 LYS A CA 1
ATOM 1044 C C . LYS A 1 129 ? -23.425 6.910 43.936 1.00 98.12 129 LYS A C 1
ATOM 1046 O O . LYS A 1 129 ? -24.169 7.202 44.869 1.00 98.12 129 LYS A O 1
ATOM 1051 N N . SER A 1 130 ? -22.117 6.716 44.110 1.00 97.56 130 SER A N 1
ATOM 1052 C CA . SER A 1 130 ? -21.457 6.925 45.404 1.00 97.56 130 SER A CA 1
ATOM 1053 C C . SER A 1 130 ? -21.456 8.396 45.820 1.00 97.56 130 SER A C 1
ATOM 1055 O O . SER A 1 130 ? -21.701 8.689 46.987 1.00 97.56 130 SER A O 1
ATOM 1057 N N . LEU A 1 131 ? -21.192 9.317 44.891 1.00 97.12 131 LEU A N 1
ATOM 1058 C CA . LEU A 1 131 ? -21.192 10.754 45.171 1.00 97.12 131 LEU A CA 1
ATOM 1059 C C . LEU A 1 131 ? -22.589 11.267 45.531 1.00 97.12 131 LEU A C 1
ATOM 1061 O O . LEU A 1 131 ? -22.717 12.040 46.474 1.00 97.12 131 LEU A O 1
ATOM 1065 N N . ARG A 1 132 ? -23.636 10.798 44.836 1.00 97.00 132 ARG A N 1
ATOM 1066 C CA . ARG A 1 132 ? -25.032 11.144 45.154 1.00 97.00 132 ARG A CA 1
ATOM 1067 C C . ARG A 1 132 ? -25.422 10.726 46.572 1.00 97.00 132 ARG A C 1
ATOM 1069 O O . ARG A 1 132 ? -25.919 11.564 47.311 1.00 97.00 132 ARG A O 1
ATOM 1076 N N . ARG A 1 133 ? -25.089 9.495 46.982 1.00 96.25 133 ARG A N 1
ATOM 1077 C CA . ARG A 1 133 ? -25.317 9.031 48.364 1.00 96.25 133 ARG A CA 1
ATOM 1078 C C . ARG A 1 133 ? -24.627 9.919 49.400 1.00 96.25 133 ARG A C 1
ATOM 1080 O O . ARG A 1 133 ? -25.262 10.355 50.348 1.00 96.25 133 ARG A O 1
ATOM 1087 N N . ARG A 1 134 ? -23.357 10.273 49.176 1.00 94.88 134 ARG A N 1
ATOM 1088 C CA . ARG A 1 134 ? -22.613 11.166 50.084 1.00 94.88 134 ARG A CA 1
ATOM 1089 C C . ARG A 1 134 ? -23.210 12.573 50.170 1.00 94.88 134 ARG A C 1
ATOM 1091 O O . ARG A 1 134 ? -23.147 13.190 51.228 1.00 94.88 134 ARG A O 1
ATOM 1098 N N . LEU A 1 135 ? -23.748 13.098 49.067 1.00 94.69 135 LEU A N 1
ATOM 1099 C CA . LEU A 1 135 ? -24.436 14.392 49.062 1.00 94.69 135 LEU A CA 1
ATOM 1100 C C . LEU A 1 135 ? -25.738 14.338 49.867 1.00 94.69 135 LEU A C 1
ATOM 1102 O O . LEU A 1 135 ? -26.011 15.261 50.627 1.00 94.69 135 LEU A O 1
ATOM 1106 N N . GLU A 1 136 ? -26.511 13.262 49.724 1.00 93.75 136 GLU A N 1
ATOM 1107 C CA . GLU A 1 136 ? -27.745 13.040 50.487 1.00 93.75 136 GLU A CA 1
ATOM 1108 C C . GLU A 1 136 ? -27.458 12.910 51.993 1.00 93.75 136 GLU A C 1
ATOM 1110 O O . GLU A 1 136 ? -28.096 13.588 52.795 1.00 93.75 136 GLU A O 1
ATOM 1115 N N . GLU A 1 137 ? -26.447 12.124 52.375 1.00 91.69 137 GLU A N 1
ATOM 1116 C CA . GLU A 1 137 ? -25.992 11.978 53.767 1.00 91.69 137 GLU A CA 1
ATOM 1117 C C . GLU A 1 137 ? -25.505 13.313 54.360 1.00 91.69 137 GLU A C 1
ATOM 1119 O O . GLU A 1 137 ? -25.861 13.670 55.482 1.00 91.69 137 GLU A O 1
ATOM 1124 N N . GLY A 1 138 ? -24.720 14.085 53.600 1.00 85.69 138 GLY A N 1
ATOM 1125 C CA . GLY A 1 138 ? -24.234 15.397 54.030 1.00 85.69 138 GLY A CA 1
ATOM 1126 C C . GLY A 1 138 ? -25.353 16.427 54.207 1.00 85.69 138 GLY A C 1
ATOM 1127 O O . GLY A 1 138 ? -25.326 17.191 55.170 1.00 85.69 138 GLY A O 1
ATOM 1128 N N . ALA A 1 139 ? -26.355 16.420 53.321 1.00 80.88 139 ALA A N 1
ATOM 1129 C CA . ALA A 1 139 ? -27.522 17.297 53.410 1.00 80.88 139 ALA A CA 1
ATOM 1130 C C . ALA A 1 139 ? -28.428 16.954 54.605 1.00 80.88 139 ALA A C 1
ATOM 1132 O O . ALA A 1 139 ? -28.980 17.857 55.228 1.00 80.88 139 ALA A O 1
ATOM 1133 N N . GLN A 1 140 ? -28.552 15.669 54.957 1.00 71.94 140 GLN A N 1
ATOM 1134 C CA . GLN A 1 140 ? -29.271 15.233 56.159 1.00 71.94 140 GLN A CA 1
ATOM 1135 C C . GLN A 1 140 ? -28.526 15.586 57.453 1.00 71.94 140 GLN A C 1
ATOM 1137 O O . GLN A 1 140 ? -29.165 15.851 58.460 1.00 71.94 140 GLN A O 1
ATOM 1142 N N . ALA A 1 141 ? -27.190 15.638 57.433 1.00 66.62 141 ALA A N 1
ATOM 1143 C CA . ALA A 1 141 ? -26.380 16.032 58.589 1.00 66.62 141 ALA A CA 1
ATOM 1144 C C . ALA A 1 141 ? -26.350 17.553 58.855 1.00 66.62 141 ALA A C 1
ATOM 1146 O O . ALA A 1 141 ? -25.797 17.983 59.866 1.00 66.62 141 ALA A O 1
ATOM 1147 N N . THR A 1 142 ? -26.891 18.371 57.943 1.00 60.03 142 THR A N 1
ATOM 1148 C CA . THR A 1 142 ? -26.971 19.841 58.078 1.00 60.03 142 THR A CA 1
ATOM 1149 C C . THR A 1 142 ? -28.383 20.367 58.373 1.00 60.03 142 THR A C 1
ATOM 1151 O O . THR A 1 142 ? -28.553 21.584 58.466 1.00 60.03 142 THR A O 1
ATOM 1154 N N . GLN A 1 143 ? -29.370 19.480 58.541 1.00 47.28 143 GLN A N 1
ATOM 1155 C CA . GLN A 1 143 ? -30.707 19.781 59.079 1.00 47.28 143 GLN A CA 1
ATOM 1156 C C . GLN A 1 143 ? -30.794 19.378 60.550 1.00 47.28 143 GLN A C 1
ATOM 1158 O O . GLN A 1 143 ? -31.518 20.081 61.288 1.00 47.28 143 GLN A O 1
#

pLDDT: mean 89.75, std 13.15, range [47.28, 98.81]

Organism: Papaver somniferum (NCBI:txid3469)

Secondary structure (DSSP, 8-state):
-----EEEEE-TTS-EEEEESSS-HHHHHHHHHHHHS-S--THHHHHHHHHHHHHHHHHHHHHHHHHHHHHHHHHTT-S-TTS-HHHHHHHHHHHHHHHHHHHHHHHHHHHHHHHHHHHHHHHHHHHHHHHHHHHHHHHHTT-

Sequence (143 aa):
CDAEVGLIIFSNRGKLYEFCSSSSMFKTLERYQKCNYGQPETNVSARESLEHSSRQEYLKLKARVETLQRSQRNLLGEDLGPLSGKELEFLEKQLDSSLKQIRSTRTQYMLDQLTDLQRREQMLSEANKSLRRRLEEGAQATQ

InterPro domains:
  IPR002100 Transcription factor, MADS-box [PS50066] (1-23)
  IPR002487 Transcription factor, K-box [PF01486] (51-135)
  IPR002487 Transcription factor, K-box [PS51297] (51-141)
  IPR036879 Transcription factor, MADS-box superfamily [G3DSA:3.40.1810.10] (1-73)
  IPR036879 Transcription factor, MADS-box superfamily [SSF55455] (1-48)
  IPR050142 MADS-box/MEF2 Transcription Factor [PTHR48019] (1-125)